Protein AF-A0A7I4YNH8-F1 (afdb_monomer_lite)

Structure (mmCIF, N/CA/C/O backbone):
data_AF-A0A7I4YNH8-F1
#
_entry.id   AF-A0A7I4YNH8-F1
#
loop_
_atom_site.group_PDB
_atom_site.id
_atom_site.type_symbol
_atom_site.label_atom_id
_atom_site.label_alt_id
_atom_site.label_comp_id
_atom_site.label_asym_id
_atom_site.label_entity_id
_atom_site.label_seq_id
_atom_site.pdbx_PDB_ins_code
_atom_site.Cartn_x
_atom_site.Cartn_y
_atom_site.Cartn_z
_atom_site.occupancy
_atom_site.B_iso_or_equiv
_atom_site.auth_seq_id
_atom_site.auth_comp_id
_atom_site.auth_asym_id
_atom_site.auth_atom_id
_atom_site.pdbx_PDB_model_num
ATOM 1 N N . MET A 1 1 ? 9.041 29.128 -36.194 1.00 39.56 1 MET A N 1
ATOM 2 C CA . MET A 1 1 ? 7.985 28.512 -35.377 1.00 39.56 1 MET A CA 1
ATOM 3 C C . MET A 1 1 ? 8.144 26.998 -35.421 1.00 39.56 1 MET A C 1
ATOM 5 O O . MET A 1 1 ? 7.653 26.396 -36.361 1.00 39.56 1 MET A O 1
ATOM 9 N N . ASP A 1 2 ? 8.835 26.280 -34.539 1.00 39.19 2 ASP A N 1
ATOM 10 C CA . ASP A 1 2 ? 9.779 26.551 -33.436 1.00 39.19 2 ASP A CA 1
ATOM 11 C C . ASP A 1 2 ? 10.334 25.155 -33.065 1.00 39.19 2 ASP A C 1
ATOM 13 O O . ASP A 1 2 ? 9.579 24.272 -32.682 1.00 39.19 2 ASP A O 1
ATOM 17 N N . ALA A 1 3 ? 11.580 24.769 -33.341 1.00 44.34 3 ALA A N 1
ATOM 18 C CA . ALA A 1 3 ? 12.835 25.220 -32.730 1.00 44.34 3 ALA A CA 1
ATOM 19 C C . ALA A 1 3 ? 12.902 25.174 -31.181 1.00 44.34 3 ALA A C 1
ATOM 21 O O . ALA A 1 3 ? 13.807 25.777 -30.618 1.00 44.34 3 ALA A O 1
ATOM 22 N N . VAL A 1 4 ? 11.997 24.462 -30.480 1.00 51.38 4 VAL A N 1
ATOM 23 C CA . VAL A 1 4 ? 11.950 24.458 -28.989 1.00 51.38 4 VAL A CA 1
ATOM 24 C C . VAL A 1 4 ? 12.105 23.070 -28.324 1.00 51.38 4 VAL A C 1
ATOM 26 O O . VAL A 1 4 ? 12.157 22.984 -27.103 1.00 51.38 4 VAL A O 1
ATOM 29 N N . TYR A 1 5 ? 12.298 21.972 -29.070 1.00 52.56 5 TYR A N 1
ATOM 30 C CA . TYR A 1 5 ? 12.474 20.630 -28.460 1.00 52.56 5 TYR A CA 1
ATOM 31 C C . TYR A 1 5 ? 13.800 19.909 -28.731 1.00 52.56 5 TYR A C 1
ATOM 33 O O . TYR A 1 5 ? 14.016 18.818 -28.208 1.00 52.56 5 TYR A O 1
ATOM 41 N N . ALA A 1 6 ? 14.732 20.502 -29.475 1.00 48.25 6 ALA A N 1
ATOM 42 C CA . ALA A 1 6 ? 16.043 19.888 -29.673 1.00 48.25 6 ALA A CA 1
ATOM 43 C C . ALA A 1 6 ? 17.012 20.326 -28.565 1.00 48.25 6 ALA A C 1
ATOM 45 O O . ALA A 1 6 ? 17.862 21.188 -28.768 1.00 48.25 6 ALA A O 1
ATOM 46 N N . SER A 1 7 ? 16.892 19.727 -27.379 1.00 55.09 7 SER A N 1
ATOM 47 C CA . SER A 1 7 ? 18.061 19.660 -26.496 1.00 55.09 7 SER A CA 1
ATOM 48 C C . SER A 1 7 ? 19.068 18.692 -27.128 1.00 55.09 7 SER A C 1
ATOM 50 O O . SER A 1 7 ? 18.662 17.591 -27.510 1.00 55.09 7 SER A O 1
ATOM 52 N N . PRO A 1 8 ? 20.358 19.051 -27.269 1.00 53.62 8 PRO A N 1
ATOM 53 C CA . PRO A 1 8 ? 21.356 18.086 -27.708 1.00 53.62 8 PRO A CA 1
ATOM 54 C C . PRO A 1 8 ? 21.407 16.922 -26.704 1.00 53.62 8 PRO A C 1
ATOM 56 O O . PRO A 1 8 ? 21.208 17.149 -25.502 1.00 53.62 8 PRO A O 1
ATOM 59 N N . PRO A 1 9 ? 21.652 15.677 -27.154 1.00 52.19 9 PRO A N 1
ATOM 60 C CA . PRO A 1 9 ? 21.846 14.566 -26.235 1.00 52.19 9 PRO A CA 1
ATOM 61 C C . PRO A 1 9 ? 22.991 14.935 -25.293 1.00 52.19 9 PRO A C 1
ATOM 63 O O . PRO A 1 9 ? 24.092 15.261 -25.741 1.00 52.19 9 PRO A O 1
ATOM 66 N N . ARG A 1 10 ? 22.718 14.936 -23.981 1.00 49.84 10 ARG A N 1
ATOM 67 C CA . ARG A 1 10 ? 23.785 15.089 -22.990 1.00 49.84 10 ARG A CA 1
ATOM 68 C C . ARG A 1 10 ? 24.813 13.992 -23.272 1.00 49.84 10 ARG A C 1
ATOM 70 O O . ARG A 1 10 ? 24.400 12.846 -23.476 1.00 49.84 10 ARG A O 1
ATOM 77 N N . PRO A 1 11 ? 26.118 14.310 -23.307 1.00 39.28 11 PRO A N 1
ATOM 78 C CA . PRO A 1 11 ? 27.127 13.270 -23.391 1.00 39.28 11 PRO A CA 1
ATOM 79 C C . PRO A 1 11 ? 26.871 12.307 -22.236 1.00 39.28 11 PRO A C 1
ATOM 81 O O . PRO A 1 11 ? 26.608 12.750 -21.116 1.00 39.28 11 PRO A O 1
ATOM 84 N N . ALA A 1 12 ? 26.873 11.008 -22.534 1.00 48.47 12 ALA A N 1
ATOM 85 C CA . ALA A 1 12 ? 26.783 9.976 -21.521 1.00 48.47 12 ALA A CA 1
ATOM 86 C C . ALA A 1 12 ? 27.954 10.187 -20.557 1.00 48.47 12 ALA A C 1
ATOM 88 O O . ALA A 1 12 ? 29.085 9.797 -20.841 1.00 48.47 12 ALA A O 1
ATOM 89 N N . GLN A 1 13 ? 27.698 10.874 -19.444 1.00 46.47 13 GLN A N 1
ATOM 90 C CA . GLN A 1 13 ? 28.547 10.742 -18.283 1.00 46.47 13 GLN A CA 1
ATOM 91 C C . GLN A 1 13 ? 28.403 9.280 -17.895 1.00 46.47 13 GLN A C 1
ATOM 93 O O . GLN A 1 13 ? 27.338 8.831 -17.472 1.00 46.47 13 GLN A O 1
ATOM 98 N N . ASP A 1 14 ? 29.466 8.531 -18.167 1.00 46.59 14 ASP A N 1
ATOM 99 C CA . ASP A 1 14 ? 29.708 7.186 -17.674 1.00 46.59 14 ASP A CA 1
ATOM 100 C C . ASP A 1 14 ? 29.848 7.295 -16.148 1.00 46.59 14 ASP A C 1
ATOM 102 O O . ASP A 1 14 ? 30.929 7.164 -15.580 1.00 46.59 14 ASP A O 1
ATOM 106 N N . GLU A 1 15 ? 28.748 7.626 -15.467 1.00 47.62 15 GLU A N 1
ATOM 107 C CA . GLU A 1 15 ? 28.619 7.532 -14.025 1.00 47.62 15 GLU A CA 1
ATOM 108 C C . GLU A 1 15 ? 28.478 6.050 -13.693 1.00 47.62 15 GLU A C 1
ATOM 110 O O . GLU A 1 15 ? 27.432 5.564 -13.252 1.00 47.62 15 GLU A O 1
ATOM 115 N N . ARG A 1 16 ? 29.574 5.310 -13.890 1.00 46.81 16 ARG A N 1
ATOM 116 C CA . ARG A 1 16 ? 29.845 4.112 -13.107 1.00 46.81 16 ARG A CA 1
ATOM 117 C C . ARG A 1 16 ? 29.992 4.576 -11.668 1.00 46.81 16 ARG A C 1
ATOM 119 O O . ARG A 1 16 ? 31.098 4.740 -11.160 1.00 46.81 16 ARG A O 1
ATOM 126 N N . HIS A 1 17 ? 28.854 4.831 -11.031 1.00 51.38 17 HIS A N 1
ATOM 127 C CA . HIS A 1 17 ? 28.750 4.914 -9.593 1.00 51.38 17 HIS A CA 1
ATOM 128 C C . HIS A 1 17 ? 29.369 3.620 -9.076 1.00 51.38 17 HIS A C 1
ATOM 130 O O . HIS A 1 17 ? 28.820 2.532 -9.273 1.00 51.38 17 HIS A O 1
ATOM 136 N N . GLY A 1 18 ? 30.571 3.735 -8.507 1.00 46.94 18 GLY A N 1
ATOM 137 C CA . GLY A 1 18 ? 31.189 2.640 -7.782 1.00 46.94 18 GLY A CA 1
ATOM 138 C C . GLY A 1 18 ? 30.167 2.098 -6.792 1.00 46.94 18 GLY A C 1
ATOM 139 O O . GLY A 1 18 ? 29.393 2.872 -6.222 1.00 46.94 18 GLY A O 1
ATOM 140 N N . ALA A 1 19 ? 30.118 0.772 -6.651 1.00 51.84 19 ALA A N 1
ATOM 141 C CA . ALA A 1 19 ? 29.188 0.128 -5.736 1.00 51.84 19 ALA A CA 1
ATOM 142 C C . ALA A 1 19 ? 29.260 0.843 -4.373 1.00 51.84 19 ALA A C 1
ATOM 144 O O . ALA A 1 19 ? 30.364 0.979 -3.834 1.00 51.84 19 ALA A O 1
ATOM 145 N N . PRO A 1 20 ? 28.131 1.347 -3.839 1.00 53.75 20 PRO A N 1
ATOM 146 C CA . PRO A 1 20 ? 28.147 2.000 -2.546 1.00 53.75 20 PRO A CA 1
ATOM 147 C C . PRO A 1 20 ? 28.710 1.031 -1.493 1.00 53.75 20 PRO A C 1
ATOM 149 O O . PRO A 1 20 ? 28.533 -0.186 -1.627 1.00 53.75 20 PRO A O 1
ATOM 152 N N . PRO A 1 21 ? 29.413 1.538 -0.464 1.00 51.50 21 PRO A N 1
ATOM 153 C CA . PRO A 1 21 ? 29.920 0.699 0.615 1.00 51.50 21 PRO A CA 1
ATOM 154 C C . PRO A 1 21 ? 28.774 -0.123 1.211 1.00 51.50 21 PRO A C 1
ATOM 156 O O . PRO A 1 21 ? 27.661 0.382 1.348 1.00 51.50 21 PRO A O 1
ATOM 159 N N . ALA A 1 22 ? 29.040 -1.391 1.538 1.00 55.94 22 ALA A N 1
ATOM 160 C CA . ALA A 1 22 ? 28.029 -2.299 2.068 1.00 55.94 22 ALA A CA 1
ATOM 161 C C . ALA A 1 22 ? 27.466 -1.743 3.385 1.00 55.94 22 ALA A C 1
ATOM 163 O O . ALA A 1 22 ? 28.112 -1.823 4.432 1.00 55.94 22 ALA A O 1
ATOM 164 N N . GLY A 1 23 ? 26.272 -1.154 3.320 1.00 57.19 23 GLY A N 1
ATOM 165 C CA . GLY A 1 23 ? 25.536 -0.707 4.487 1.00 57.19 23 GLY A CA 1
ATOM 166 C C . GLY A 1 23 ? 25.009 -1.896 5.297 1.00 57.19 23 GLY A C 1
ATOM 167 O O . GLY A 1 23 ? 25.063 -3.048 4.847 1.00 57.19 23 GLY A O 1
ATOM 168 N N . PRO A 1 24 ? 24.481 -1.648 6.508 1.00 60.81 24 PRO A N 1
ATOM 169 C CA . PRO A 1 24 ? 23.795 -2.683 7.271 1.00 60.81 24 PRO A CA 1
ATOM 170 C C . PRO A 1 24 ? 22.678 -3.302 6.421 1.00 60.81 24 PRO A C 1
ATOM 172 O O . PRO A 1 24 ? 21.876 -2.597 5.807 1.00 60.81 24 PRO A O 1
ATOM 175 N N . SER A 1 25 ? 22.637 -4.635 6.367 1.00 66.75 25 SER A N 1
ATOM 176 C CA . SER A 1 25 ? 21.647 -5.360 5.572 1.00 66.75 25 SER A CA 1
ATOM 177 C C . SER A 1 25 ? 20.239 -5.075 6.081 1.00 66.75 25 SER A C 1
ATOM 179 O O . SER A 1 25 ? 19.931 -5.359 7.239 1.00 66.75 25 SER A O 1
ATOM 181 N N . PHE A 1 26 ? 19.377 -4.569 5.203 1.00 79.75 26 PHE A N 1
ATOM 182 C CA . PHE A 1 26 ? 17.967 -4.376 5.504 1.00 79.75 26 PHE A CA 1
ATOM 183 C C . PHE A 1 26 ? 17.166 -5.588 5.025 1.00 79.75 26 PHE A C 1
ATOM 185 O O . PHE A 1 26 ? 17.175 -5.905 3.835 1.00 79.75 26 PHE A O 1
ATOM 192 N N . ASN A 1 27 ? 16.474 -6.265 5.941 1.00 85.06 27 ASN A N 1
ATOM 193 C CA . ASN A 1 27 ? 15.653 -7.430 5.624 1.00 85.06 27 ASN A CA 1
ATOM 194 C C . ASN A 1 27 ? 14.174 -7.081 5.778 1.00 85.06 27 ASN A C 1
ATOM 196 O O . ASN A 1 27 ? 13.758 -6.567 6.814 1.00 85.06 27 ASN A O 1
ATOM 200 N N . VAL A 1 28 ? 13.381 -7.400 4.759 1.00 84.38 28 VAL A N 1
ATOM 201 C CA . VAL A 1 28 ? 11.918 -7.355 4.818 1.00 84.38 28 VAL A CA 1
ATOM 202 C C . VAL A 1 28 ? 11.417 -8.785 4.918 1.00 84.38 28 VAL A C 1
ATOM 204 O O . VAL A 1 28 ? 11.767 -9.621 4.086 1.00 84.38 28 VAL A O 1
ATOM 207 N N . GLN A 1 29 ? 10.604 -9.075 5.927 1.00 89.62 29 GLN A N 1
ATOM 208 C CA . GLN A 1 29 ? 9.946 -10.368 6.045 1.00 89.62 29 GLN A CA 1
ATOM 209 C C . GLN A 1 29 ? 8.621 -10.317 5.274 1.00 89.62 29 GLN A C 1
ATOM 211 O O . GLN A 1 29 ? 7.739 -9.526 5.597 1.00 89.62 29 GLN A O 1
ATOM 216 N N . LEU A 1 30 ? 8.526 -11.105 4.205 1.00 86.44 30 LEU A N 1
ATOM 217 C CA . LEU A 1 30 ? 7.387 -11.174 3.295 1.00 86.44 30 LEU A CA 1
ATOM 218 C C . LEU A 1 30 ? 6.879 -12.618 3.244 1.00 86.44 30 LEU A C 1
ATOM 220 O O . LEU A 1 30 ? 7.583 -13.490 2.730 1.00 86.44 30 LEU A O 1
ATOM 224 N N . ARG A 1 31 ? 5.664 -12.880 3.733 1.00 85.00 31 ARG A N 1
ATOM 225 C CA . ARG A 1 31 ? 5.052 -14.223 3.778 1.00 85.00 31 ARG A CA 1
ATOM 226 C C . ARG A 1 31 ? 5.992 -15.256 4.405 1.00 85.00 31 ARG A C 1
ATOM 228 O O . ARG A 1 31 ? 6.278 -16.287 3.789 1.00 85.00 31 ARG A O 1
ATOM 235 N N . ASN A 1 32 ? 6.537 -14.947 5.580 1.00 80.75 32 ASN A N 1
ATOM 236 C CA . ASN A 1 32 ? 7.516 -15.780 6.291 1.00 80.75 32 ASN A CA 1
ATOM 237 C C . ASN A 1 32 ? 8.837 -16.021 5.527 1.00 80.75 32 ASN A C 1
ATOM 239 O O . ASN A 1 32 ? 9.582 -16.949 5.847 1.00 80.75 32 ASN A O 1
ATOM 243 N N . ARG A 1 33 ? 9.158 -15.213 4.509 1.00 87.00 33 ARG A N 1
ATOM 244 C CA . ARG A 1 33 ? 10.456 -15.242 3.820 1.00 87.00 33 ARG A CA 1
ATOM 245 C C . ARG A 1 33 ? 11.200 -13.943 4.049 1.00 87.00 33 ARG A C 1
ATOM 247 O O . ARG A 1 33 ? 10.667 -12.867 3.805 1.00 87.00 33 ARG A O 1
ATOM 254 N N . PHE A 1 34 ? 12.461 -14.041 4.444 1.00 86.25 34 PHE A N 1
ATOM 255 C CA . PHE A 1 34 ? 13.330 -12.875 4.521 1.00 86.25 34 PHE A CA 1
ATOM 256 C C . PHE A 1 34 ? 13.851 -12.518 3.133 1.00 86.25 34 PHE A C 1
ATOM 258 O O . PHE A 1 34 ? 14.568 -13.293 2.500 1.00 86.25 34 PHE A O 1
ATOM 265 N N . ILE A 1 35 ? 13.494 -11.327 2.670 1.00 88.50 35 ILE A N 1
ATOM 266 C CA . ILE A 1 35 ? 14.039 -10.718 1.466 1.00 88.50 35 ILE A CA 1
ATOM 267 C C . ILE A 1 35 ? 15.076 -9.699 1.911 1.00 88.50 35 ILE A C 1
ATOM 269 O O . ILE A 1 35 ? 14.753 -8.704 2.562 1.00 88.50 35 ILE A O 1
ATOM 273 N N . ARG A 1 36 ? 16.330 -9.943 1.536 1.00 90.50 36 ARG A N 1
ATOM 274 C CA . ARG A 1 36 ? 17.400 -8.967 1.714 1.00 90.50 36 ARG A CA 1
ATOM 275 C C . ARG A 1 36 ? 17.259 -7.883 0.654 1.00 90.50 36 ARG A C 1
ATOM 277 O O . ARG A 1 36 ? 17.343 -8.177 -0.540 1.00 90.50 36 ARG A O 1
ATOM 284 N N . LEU A 1 37 ? 17.064 -6.642 1.088 1.00 90.31 37 LEU A N 1
ATOM 285 C CA . LEU A 1 37 ? 17.098 -5.498 0.190 1.00 90.31 37 LEU A CA 1
ATOM 286 C C . LEU A 1 37 ? 18.527 -5.266 -0.300 1.00 90.31 37 LEU A C 1
ATOM 288 O O . LEU A 1 37 ? 19.500 -5.395 0.450 1.00 90.31 37 LEU A O 1
ATOM 292 N N . ARG A 1 38 ? 18.640 -4.910 -1.576 1.00 90.81 38 ARG A N 1
ATOM 293 C CA . ARG A 1 38 ? 19.876 -4.383 -2.158 1.00 90.81 38 ARG A CA 1
ATOM 294 C C . ARG A 1 38 ? 20.179 -3.003 -1.577 1.00 90.81 38 ARG A C 1
ATOM 296 O O . ARG A 1 38 ? 19.301 -2.362 -1.006 1.00 90.81 38 ARG A O 1
ATOM 303 N N . GLU A 1 39 ? 21.410 -2.535 -1.744 1.00 88.75 39 GLU A N 1
ATOM 304 C CA . GLU A 1 39 ? 21.847 -1.263 -1.156 1.00 88.75 39 GLU A CA 1
ATOM 305 C C . GLU A 1 39 ? 21.010 -0.070 -1.649 1.00 88.75 39 GLU A C 1
ATOM 307 O O . GLU A 1 39 ? 20.569 0.737 -0.836 1.00 88.75 39 GLU A O 1
ATOM 312 N N . ASP A 1 40 ? 20.691 -0.019 -2.949 1.00 89.44 40 ASP A N 1
ATOM 313 C CA . ASP A 1 40 ? 19.824 1.002 -3.561 1.00 89.44 40 ASP A CA 1
ATOM 314 C C . ASP A 1 40 ? 18.419 1.026 -2.931 1.00 89.44 40 ASP A C 1
ATOM 316 O O . ASP A 1 40 ? 17.885 2.076 -2.573 1.00 89.44 40 ASP A O 1
ATOM 320 N N . GLN A 1 41 ? 17.832 -0.153 -2.729 1.00 92.12 41 GLN A N 1
ATOM 321 C CA . GLN A 1 41 ? 16.531 -0.325 -2.083 1.00 92.12 41 GLN A CA 1
ATOM 322 C C . GLN A 1 41 ? 16.578 0.046 -0.594 1.00 92.12 41 GLN A C 1
ATOM 324 O O . GLN A 1 41 ? 15.697 0.746 -0.098 1.00 92.12 41 GLN A O 1
ATOM 329 N N . ALA A 1 42 ? 17.605 -0.409 0.126 1.00 91.19 42 ALA A N 1
ATOM 330 C CA . ALA A 1 42 ? 17.795 -0.124 1.544 1.00 91.19 42 ALA A CA 1
ATOM 331 C C . ALA A 1 42 ? 18.053 1.366 1.792 1.00 91.19 42 ALA A C 1
ATOM 333 O O . ALA A 1 42 ? 17.648 1.904 2.820 1.00 91.19 42 ALA A O 1
ATOM 334 N N . GLN A 1 43 ? 18.738 2.044 0.871 1.00 88.81 43 GLN A N 1
ATOM 335 C CA . GLN A 1 43 ? 18.922 3.488 0.916 1.00 88.81 43 GLN A CA 1
ATOM 336 C C . GLN A 1 43 ? 17.584 4.212 0.741 1.00 88.81 43 GLN A C 1
ATOM 338 O O . GLN A 1 43 ? 17.278 5.090 1.541 1.00 88.81 43 GLN A O 1
ATOM 343 N N . ALA A 1 44 ? 16.757 3.798 -0.223 1.00 89.69 44 ALA A N 1
ATOM 344 C CA . ALA A 1 44 ? 15.425 4.370 -0.417 1.00 89.69 44 ALA A CA 1
ATOM 345 C C . ALA A 1 44 ? 14.527 4.208 0.824 1.00 89.69 44 ALA A C 1
ATOM 347 O O . ALA A 1 44 ? 13.845 5.149 1.210 1.00 89.69 44 ALA A O 1
ATOM 348 N N . VAL A 1 45 ? 14.575 3.051 1.497 1.00 89.94 45 VAL A N 1
ATOM 349 C CA . VAL A 1 45 ? 13.837 2.831 2.756 1.00 89.94 45 VAL A CA 1
ATOM 350 C C . VAL A 1 45 ? 14.384 3.683 3.906 1.00 89.94 45 VAL A C 1
ATOM 352 O O . VAL A 1 45 ? 13.616 4.152 4.736 1.00 89.94 45 VAL A O 1
ATOM 355 N N . ARG A 1 46 ? 15.700 3.914 3.972 1.00 87.44 46 ARG A N 1
ATOM 356 C CA . ARG A 1 46 ? 16.322 4.757 5.011 1.00 87.44 46 ARG A CA 1
ATOM 357 C C . ARG A 1 46 ? 16.025 6.247 4.859 1.00 87.44 46 ARG A C 1
ATOM 359 O O . ARG A 1 46 ? 16.221 6.989 5.814 1.00 87.44 46 ARG A O 1
ATOM 366 N N . MET A 1 47 ? 15.568 6.688 3.688 1.00 83.06 47 MET A N 1
ATOM 367 C CA . MET A 1 47 ? 15.092 8.061 3.500 1.00 83.06 47 MET A CA 1
ATOM 368 C C . MET A 1 47 ? 13.759 8.324 4.224 1.00 83.06 47 MET A C 1
ATOM 370 O O . MET A 1 47 ? 13.326 9.469 4.281 1.00 83.06 47 MET A O 1
ATOM 374 N N . ASP A 1 48 ? 13.127 7.305 4.806 1.00 68.31 48 ASP A N 1
ATOM 375 C CA . ASP A 1 48 ? 11.940 7.402 5.658 1.00 68.31 48 ASP A CA 1
ATOM 376 C C . ASP A 1 48 ? 12.319 7.176 7.147 1.00 68.31 48 ASP A C 1
ATOM 378 O O . ASP A 1 48 ? 12.967 6.161 7.441 1.00 68.31 48 ASP A O 1
ATOM 382 N N . PRO A 1 49 ? 11.973 8.066 8.109 1.00 63.00 49 PRO A N 1
ATOM 383 C CA . PRO A 1 49 ? 11.194 9.300 7.998 1.00 63.00 49 PRO A CA 1
ATOM 384 C C . PRO A 1 49 ? 12.124 10.521 7.972 1.00 63.00 49 PRO A C 1
ATOM 386 O O . PRO A 1 49 ? 12.341 11.196 8.980 1.00 63.00 49 PRO A O 1
ATOM 389 N N . SER A 1 50 ? 12.729 10.806 6.819 1.00 67.31 50 SER A N 1
ATOM 390 C CA . SER A 1 50 ? 13.392 12.096 6.623 1.00 67.31 50 SER A CA 1
ATOM 391 C C . SER A 1 50 ? 12.340 13.213 6.715 1.00 67.31 50 SER A C 1
ATOM 393 O O . SER A 1 50 ? 11.222 13.014 6.241 1.00 67.31 50 SER A O 1
ATOM 395 N N . PRO A 1 51 ? 12.656 14.410 7.244 1.00 71.88 51 PRO A N 1
ATOM 396 C CA . PRO A 1 51 ? 11.737 15.560 7.277 1.00 71.88 51 PRO A CA 1
ATOM 397 C C . PRO A 1 51 ? 11.368 16.110 5.882 1.00 71.88 51 PRO A C 1
ATOM 399 O O . PRO A 1 51 ? 10.826 17.208 5.762 1.00 71.88 51 PRO A O 1
ATOM 402 N N . LEU A 1 52 ? 11.688 15.378 4.814 1.00 75.62 52 LEU A N 1
ATOM 403 C CA . LEU A 1 52 ? 11.349 15.724 3.446 1.00 75.62 52 LEU A CA 1
ATOM 404 C C . LEU A 1 52 ? 9.848 15.488 3.222 1.00 75.62 52 LEU A C 1
ATOM 406 O O . LEU A 1 52 ? 9.385 14.357 3.354 1.00 75.62 52 LEU A O 1
ATOM 410 N N . PRO A 1 53 ? 9.082 16.511 2.810 1.00 79.12 53 PRO A N 1
ATOM 411 C CA . PRO A 1 53 ? 7.646 16.365 2.565 1.00 79.12 53 PRO A CA 1
ATOM 412 C C . PRO A 1 53 ? 7.327 15.543 1.303 1.00 79.12 53 PRO A C 1
ATOM 414 O O . PRO A 1 53 ? 6.171 15.198 1.073 1.00 79.12 53 PRO A O 1
ATOM 417 N N . LEU A 1 54 ? 8.330 15.255 0.463 1.00 84.81 54 LEU A N 1
ATOM 418 C CA . LEU A 1 54 ? 8.187 14.524 -0.792 1.00 84.81 54 LEU A CA 1
ATOM 419 C C . LEU A 1 54 ? 9.427 13.660 -1.049 1.00 84.81 54 LEU A C 1
ATOM 421 O O . LEU A 1 54 ? 10.549 14.166 -1.066 1.00 84.81 54 LEU A O 1
ATOM 425 N N . LEU A 1 55 ? 9.207 12.377 -1.332 1.00 87.25 55 LEU A N 1
ATOM 426 C CA . LEU A 1 55 ? 10.239 11.439 -1.762 1.00 87.25 55 LEU A CA 1
ATOM 427 C C . LEU A 1 55 ? 9.846 10.825 -3.110 1.00 87.25 55 LEU A C 1
ATOM 429 O O . LEU A 1 55 ? 8.811 10.172 -3.227 1.00 87.25 55 LEU A O 1
ATOM 433 N N . ALA A 1 56 ? 10.691 11.010 -4.123 1.00 90.62 56 ALA A N 1
ATOM 434 C CA . ALA A 1 56 ? 10.545 10.368 -5.425 1.00 90.62 56 ALA A CA 1
ATOM 435 C C . ALA A 1 56 ? 11.578 9.244 -5.566 1.00 90.62 56 ALA A C 1
ATOM 437 O O . ALA A 1 56 ? 12.779 9.484 -5.463 1.00 90.62 56 ALA A O 1
ATOM 438 N N . ILE A 1 57 ? 11.116 8.017 -5.819 1.00 90.38 57 ILE A N 1
ATOM 439 C CA . ILE A 1 57 ? 11.982 6.843 -5.991 1.00 90.38 57 ILE A CA 1
ATOM 440 C C . ILE A 1 57 ? 11.877 6.364 -7.435 1.00 90.38 57 ILE A C 1
ATOM 442 O O . ILE A 1 57 ? 10.834 5.874 -7.870 1.00 90.38 57 ILE A O 1
ATOM 446 N N . GLN A 1 58 ? 12.987 6.450 -8.164 1.00 91.88 58 GLN A N 1
ATO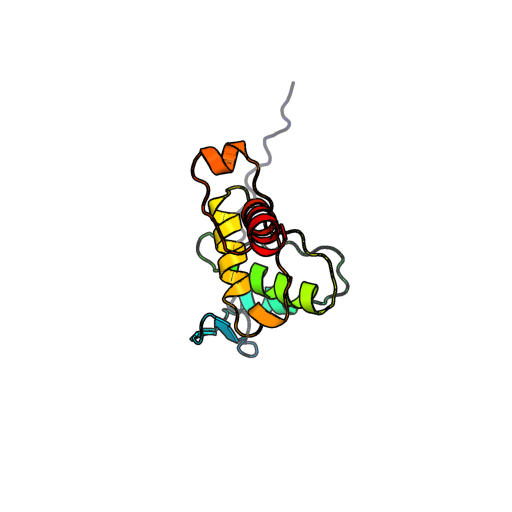M 447 C CA . GLN A 1 58 ? 13.108 5.911 -9.511 1.00 91.88 58 GLN A CA 1
ATOM 448 C C . GLN A 1 58 ? 14.030 4.696 -9.504 1.00 91.88 58 GLN A C 1
ATOM 450 O O . GLN A 1 58 ? 15.136 4.734 -8.978 1.00 91.88 58 GLN A O 1
ATOM 455 N N . ALA A 1 59 ? 13.578 3.608 -10.123 1.00 89.19 59 ALA A N 1
ATOM 456 C CA . ALA A 1 59 ? 14.400 2.425 -10.334 1.00 89.19 59 ALA A CA 1
ATOM 457 C C . ALA A 1 59 ? 13.945 1.677 -11.594 1.00 89.19 59 ALA A C 1
ATOM 459 O O . ALA A 1 59 ? 12.791 1.811 -12.022 1.00 89.19 59 ALA A O 1
ATOM 460 N N . ALA A 1 60 ? 14.832 0.871 -12.179 1.00 88.31 60 ALA A N 1
ATOM 461 C CA . ALA A 1 60 ? 14.551 0.112 -13.398 1.00 88.31 60 ALA A CA 1
ATOM 462 C C . ALA A 1 60 ? 13.398 -0.904 -13.228 1.00 88.31 60 ALA A C 1
ATOM 464 O O . ALA A 1 60 ? 12.921 -1.184 -12.125 1.00 88.31 60 ALA A O 1
ATOM 465 N N . TYR A 1 61 ? 12.877 -1.444 -14.330 1.00 86.19 61 TYR A N 1
ATOM 466 C CA . TYR A 1 61 ? 11.887 -2.523 -14.260 1.00 86.19 61 TYR A CA 1
ATOM 467 C C . TYR A 1 61 ? 12.464 -3.748 -13.521 1.00 86.19 61 TYR A C 1
ATOM 469 O O . TYR A 1 61 ? 13.657 -4.022 -13.606 1.00 86.19 61 TYR A O 1
ATOM 477 N N . GLY A 1 62 ? 11.635 -4.454 -12.745 1.00 87.00 62 GLY A N 1
ATOM 478 C CA . GLY A 1 62 ? 12.060 -5.646 -11.996 1.00 87.00 62 GLY A CA 1
ATOM 479 C C . GLY A 1 62 ? 12.921 -5.394 -10.748 1.00 87.00 62 GLY A C 1
ATOM 480 O O . GLY A 1 62 ? 13.281 -6.342 -10.061 1.00 87.00 62 GLY A O 1
ATOM 481 N N . THR A 1 63 ? 13.218 -4.144 -10.380 1.00 86.38 63 THR A N 1
ATOM 482 C CA . THR A 1 63 ? 14.079 -3.819 -9.223 1.00 86.38 63 THR A CA 1
ATOM 483 C C . THR A 1 63 ? 13.352 -3.772 -7.876 1.00 86.38 63 THR A C 1
ATOM 485 O O . THR A 1 63 ? 13.830 -3.139 -6.940 1.00 86.38 63 THR A O 1
ATOM 488 N N . GLY A 1 64 ? 12.178 -4.392 -7.745 1.00 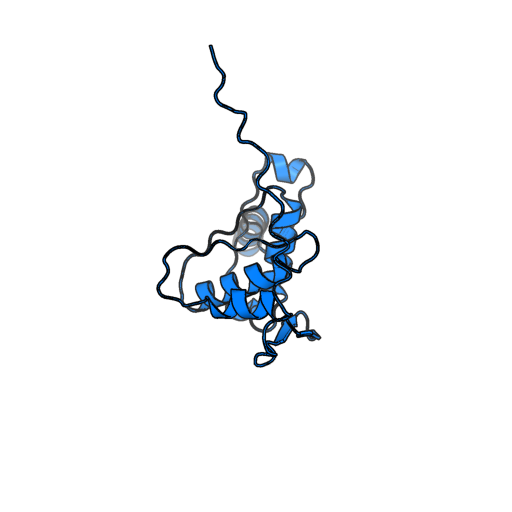89.69 64 GLY A N 1
ATOM 489 C CA . GLY A 1 64 ? 11.477 -4.476 -6.457 1.00 89.69 64 GLY A CA 1
ATOM 490 C C . GLY A 1 64 ? 10.857 -3.169 -5.945 1.00 89.69 64 GLY A C 1
ATOM 491 O O . GLY A 1 64 ? 10.582 -3.069 -4.752 1.00 89.69 64 GLY A O 1
ATOM 492 N N . LYS A 1 65 ? 10.584 -2.186 -6.820 1.00 92.81 65 LYS A N 1
ATOM 493 C CA . LYS A 1 65 ? 9.890 -0.930 -6.452 1.00 92.81 65 LYS A CA 1
ATOM 494 C C . LYS A 1 65 ? 8.608 -1.162 -5.647 1.00 92.81 65 LYS A C 1
ATOM 496 O O . LYS A 1 65 ? 8.356 -0.437 -4.696 1.00 92.81 65 LYS A O 1
ATOM 501 N N . THR A 1 66 ? 7.834 -2.189 -5.998 1.00 94.06 66 THR A N 1
ATOM 502 C CA . THR A 1 66 ? 6.605 -2.559 -5.283 1.00 94.06 66 THR A CA 1
ATOM 503 C C . THR A 1 66 ? 6.877 -2.935 -3.828 1.00 94.06 66 THR A C 1
ATOM 505 O O . THR A 1 66 ? 6.172 -2.463 -2.949 1.00 94.06 66 THR A O 1
ATOM 508 N N . VAL A 1 67 ? 7.923 -3.725 -3.558 1.00 93.25 67 VAL A N 1
ATOM 509 C CA . VAL A 1 67 ? 8.293 -4.132 -2.190 1.00 93.25 67 VAL A CA 1
ATOM 510 C C . VAL A 1 67 ? 8.784 -2.932 -1.386 1.00 93.25 67 VAL A C 1
ATOM 512 O O . VAL A 1 67 ? 8.342 -2.732 -0.260 1.00 93.25 67 VAL A O 1
ATOM 515 N N . VAL A 1 68 ? 9.653 -2.105 -1.976 1.00 93.50 68 VAL A N 1
ATOM 516 C CA . VAL A 1 68 ? 10.172 -0.889 -1.330 1.00 93.50 68 VAL A CA 1
ATOM 517 C C . VAL A 1 68 ? 9.036 0.082 -1.002 1.00 93.50 68 VAL A C 1
ATOM 519 O O . VAL A 1 68 ? 8.902 0.502 0.144 1.00 93.50 68 VAL A O 1
ATOM 522 N N . GLY A 1 69 ? 8.184 0.392 -1.981 1.00 94.12 69 GLY A N 1
ATOM 523 C CA . GLY A 1 69 ? 7.053 1.299 -1.799 1.00 94.12 69 GLY A CA 1
ATOM 524 C C . GLY A 1 69 ? 6.031 0.772 -0.792 1.00 94.12 69 GLY A C 1
ATOM 525 O O . GLY A 1 69 ? 5.558 1.537 0.039 1.00 94.12 69 GLY A O 1
ATOM 526 N N . ALA A 1 70 ? 5.732 -0.529 -0.814 1.00 94.62 70 ALA A N 1
ATOM 527 C CA . ALA A 1 70 ? 4.837 -1.155 0.157 1.00 94.62 70 ALA A CA 1
ATOM 528 C C . ALA A 1 70 ? 5.402 -1.095 1.583 1.00 94.62 70 ALA A C 1
ATOM 530 O O . ALA A 1 70 ? 4.658 -0.850 2.529 1.00 94.62 70 ALA A O 1
ATOM 531 N N . HIS A 1 71 ? 6.715 -1.281 1.741 1.00 93.19 71 HIS A N 1
ATOM 532 C CA . HIS A 1 71 ? 7.371 -1.195 3.041 1.00 93.19 71 HIS A CA 1
ATOM 533 C C . HIS A 1 71 ? 7.360 0.232 3.606 1.00 93.19 71 HIS A C 1
ATOM 535 O O . HIS A 1 71 ? 7.018 0.418 4.771 1.00 93.19 71 HIS A O 1
ATOM 541 N N . ILE A 1 72 ? 7.677 1.235 2.781 1.00 92.50 72 ILE A N 1
ATOM 542 C CA . ILE A 1 72 ? 7.601 2.653 3.174 1.00 92.50 72 ILE A CA 1
ATOM 543 C C . ILE A 1 72 ? 6.153 3.027 3.513 1.00 92.50 72 ILE A C 1
ATOM 545 O O . ILE A 1 72 ? 5.886 3.563 4.582 1.00 92.50 72 ILE A O 1
ATOM 549 N N . ALA A 1 73 ? 5.193 2.671 2.654 1.00 93.56 73 ALA A N 1
ATOM 550 C CA . ALA A 1 73 ? 3.777 2.935 2.901 1.00 93.56 73 ALA A CA 1
ATOM 551 C C . ALA A 1 73 ? 3.295 2.331 4.227 1.00 93.56 73 ALA A C 1
ATOM 553 O O . ALA A 1 73 ? 2.570 2.985 4.971 1.00 93.56 73 ALA A O 1
ATOM 554 N N . ALA A 1 74 ? 3.721 1.108 4.546 1.00 93.19 74 ALA A N 1
ATOM 555 C CA . ALA A 1 74 ? 3.388 0.468 5.810 1.00 93.19 74 ALA A CA 1
ATOM 556 C C . ALA A 1 74 ? 3.968 1.206 7.020 1.00 93.19 74 ALA A C 1
ATOM 558 O O . ALA A 1 74 ? 3.252 1.400 7.998 1.00 93.19 74 ALA A O 1
ATOM 559 N N . ARG A 1 75 ? 5.229 1.649 6.952 1.00 90.38 75 ARG A N 1
ATOM 560 C CA . ARG A 1 75 ? 5.860 2.439 8.020 1.00 90.38 75 ARG A CA 1
ATOM 561 C C . ARG A 1 75 ? 5.125 3.754 8.259 1.00 90.38 75 ARG A C 1
ATOM 563 O O . ARG A 1 75 ? 4.755 4.040 9.392 1.00 90.38 75 ARG A O 1
ATOM 570 N N . LEU A 1 76 ? 4.849 4.510 7.199 1.00 90.44 76 LEU A N 1
ATOM 571 C CA . LEU A 1 76 ? 4.117 5.777 7.289 1.00 90.44 76 LEU A CA 1
ATOM 572 C C . LEU A 1 76 ? 2.699 5.568 7.847 1.00 90.44 76 LEU A C 1
ATOM 574 O O . LEU A 1 76 ? 2.268 6.305 8.734 1.00 90.44 76 LEU A O 1
ATOM 578 N N . ALA A 1 77 ? 1.997 4.522 7.400 1.00 91.25 77 ALA A N 1
ATOM 579 C CA . ALA A 1 77 ? 0.678 4.171 7.922 1.00 91.25 77 ALA A CA 1
ATOM 580 C C . ALA A 1 77 ? 0.717 3.786 9.413 1.00 91.25 77 ALA A C 1
ATOM 582 O O . ALA A 1 77 ? -0.151 4.204 10.174 1.00 91.25 77 ALA A O 1
ATOM 583 N N . GLN A 1 78 ? 1.742 3.048 9.854 1.00 90.00 78 GLN A N 1
ATOM 584 C CA . GLN A 1 78 ? 1.957 2.708 11.270 1.00 90.00 78 GLN A CA 1
ATOM 585 C C . GLN A 1 78 ? 2.275 3.938 12.132 1.00 90.00 78 GLN A C 1
ATOM 587 O O . GLN A 1 78 ? 1.956 3.951 13.318 1.00 90.00 78 GLN A O 1
ATOM 592 N N . LEU A 1 79 ? 2.848 4.988 11.539 1.00 89.31 79 LEU A N 1
ATOM 593 C CA . LEU A 1 79 ? 3.021 6.302 12.168 1.00 89.31 79 LEU A CA 1
ATOM 594 C C . LEU A 1 79 ? 1.733 7.150 12.156 1.00 89.31 79 LEU A C 1
ATOM 596 O O . LEU A 1 79 ? 1.757 8.309 12.565 1.00 89.31 79 LEU A O 1
ATOM 600 N N . GLY A 1 80 ? 0.609 6.596 11.689 1.00 88.81 80 GLY A N 1
ATOM 601 C CA . GLY A 1 80 ? -0.691 7.264 11.640 1.00 88.81 80 GLY A CA 1
ATOM 602 C C . GLY A 1 80 ? -0.878 8.197 10.442 1.00 88.81 80 GLY A C 1
ATOM 603 O O . GLY A 1 80 ? -1.827 8.980 10.425 1.00 88.81 80 GLY A O 1
ATOM 604 N N . GLN A 1 81 ? 0.004 8.145 9.441 1.00 89.88 81 GLN A N 1
ATOM 605 C CA . GLN A 1 81 ? -0.117 8.978 8.248 1.00 89.88 81 GLN A CA 1
ATOM 606 C C . GLN A 1 81 ? -1.025 8.338 7.196 1.00 89.88 81 GLN A C 1
ATOM 608 O O . GLN A 1 81 ? -0.993 7.129 6.960 1.00 89.88 81 GLN A O 1
ATOM 613 N N . LEU A 1 82 ? -1.805 9.171 6.502 1.00 90.88 82 LEU A N 1
ATOM 614 C CA . LEU A 1 82 ? -2.550 8.736 5.326 1.00 90.88 82 LEU A CA 1
ATOM 615 C C . LEU A 1 82 ? -1.594 8.569 4.141 1.00 90.88 82 LEU A C 1
ATOM 617 O O . LEU A 1 82 ? -0.980 9.535 3.692 1.00 90.88 82 LEU A O 1
ATOM 621 N N . VAL A 1 83 ? -1.530 7.357 3.591 1.00 93.00 83 VAL A N 1
ATOM 622 C CA . VAL A 1 83 ? -0.749 7.055 2.388 1.00 93.00 83 VAL A CA 1
ATOM 623 C C . VAL A 1 83 ? -1.684 6.772 1.222 1.00 93.00 83 VAL A C 1
ATOM 625 O O . VAL A 1 83 ? -2.486 5.840 1.264 1.00 93.00 83 VAL A O 1
ATOM 628 N N . VAL A 1 84 ? -1.545 7.548 0.147 1.00 94.75 84 VAL A N 1
ATOM 629 C CA . VAL A 1 84 ? -2.248 7.306 -1.116 1.00 94.75 84 VAL A CA 1
ATOM 630 C C . VAL A 1 84 ? -1.277 6.673 -2.105 1.00 94.75 84 VAL A C 1
ATOM 632 O O . VAL A 1 84 ? -0.371 7.329 -2.614 1.00 94.75 84 VAL A O 1
ATOM 635 N N . ALA A 1 85 ? -1.471 5.386 -2.388 1.00 94.81 85 ALA A N 1
ATOM 636 C CA . ALA A 1 85 ? -0.708 4.668 -3.401 1.00 94.81 85 ALA A CA 1
ATOM 637 C C . ALA A 1 85 ? -1.488 4.626 -4.720 1.00 94.81 85 ALA A C 1
ATOM 639 O O . ALA A 1 85 ? -2.616 4.135 -4.772 1.00 94.81 85 ALA A O 1
ATOM 640 N N . THR A 1 86 ? -0.875 5.116 -5.796 1.00 94.94 86 THR A N 1
ATOM 641 C CA . THR A 1 86 ? -1.445 5.083 -7.148 1.00 94.94 86 THR A CA 1
ATOM 642 C C . THR A 1 86 ? -0.516 4.335 -8.096 1.00 94.94 86 THR A C 1
ATOM 644 O O . THR A 1 86 ? 0.699 4.286 -7.902 1.00 94.94 86 THR A O 1
ATOM 647 N N . ALA A 1 87 ? -1.091 3.718 -9.124 1.00 94.12 87 ALA A N 1
ATOM 648 C CA . ALA A 1 87 ? -0.342 3.100 -10.207 1.00 94.12 87 ALA A CA 1
ATOM 649 C C . ALA A 1 87 ? -1.129 3.232 -11.513 1.00 94.12 87 ALA A C 1
ATOM 651 O O . ALA A 1 87 ? -2.344 3.415 -11.501 1.00 94.12 87 ALA A O 1
ATOM 652 N N . THR A 1 88 ? -0.438 3.110 -12.644 1.00 90.75 88 THR A N 1
ATOM 653 C CA . THR A 1 88 ? -1.039 3.271 -13.977 1.00 90.75 88 THR A CA 1
ATOM 654 C C . THR A 1 88 ? -1.952 2.115 -14.387 1.00 90.75 88 THR A C 1
ATOM 656 O O . THR A 1 88 ? -2.703 2.252 -15.346 1.00 90.75 88 THR A O 1
ATOM 659 N N . THR A 1 89 ? -1.906 0.973 -13.689 1.00 91.25 89 THR A N 1
ATOM 660 C CA . THR A 1 89 ? -2.749 -0.192 -13.989 1.00 91.25 89 THR A CA 1
ATOM 661 C C . THR A 1 89 ? -3.401 -0.756 -12.733 1.00 91.25 89 THR A C 1
ATOM 663 O O . THR A 1 89 ? -2.804 -0.789 -11.654 1.00 91.25 89 THR A O 1
ATOM 666 N N . ASN A 1 90 ? -4.613 -1.291 -12.887 1.00 91.19 90 ASN A N 1
ATOM 667 C CA . ASN A 1 90 ? -5.341 -1.948 -11.798 1.00 91.19 90 ASN A CA 1
ATOM 668 C C . ASN A 1 90 ? -4.586 -3.153 -11.231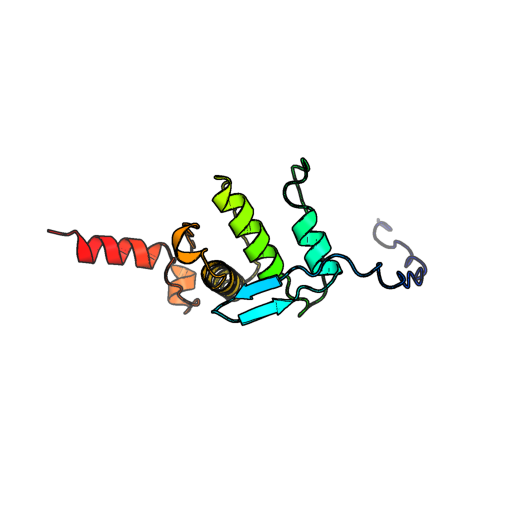 1.00 91.19 90 ASN A C 1
ATOM 670 O O . ASN A 1 90 ? -4.636 -3.401 -10.027 1.00 91.19 90 ASN A O 1
ATOM 674 N N . VAL A 1 91 ? -3.860 -3.873 -12.091 1.00 91.56 91 VAL A N 1
ATOM 675 C CA . VAL A 1 91 ? -3.003 -4.997 -11.697 1.00 91.56 91 VAL A CA 1
ATOM 676 C C . VAL A 1 91 ? -1.867 -4.521 -10.798 1.00 91.56 91 VAL A C 1
ATOM 678 O O . VAL A 1 91 ? -1.619 -5.139 -9.767 1.00 91.56 91 VAL A O 1
ATOM 681 N N . ALA A 1 92 ? -1.213 -3.406 -11.129 1.00 93.06 92 ALA A N 1
ATOM 682 C CA . ALA A 1 92 ? -0.141 -2.863 -10.301 1.00 93.06 92 ALA A CA 1
ATOM 683 C C . ALA A 1 92 ? -0.652 -2.393 -8.930 1.00 93.06 92 ALA A C 1
ATOM 685 O O . ALA A 1 92 ? 0.003 -2.657 -7.924 1.00 93.06 92 ALA A O 1
ATOM 686 N N . VAL A 1 93 ? -1.838 -1.768 -8.862 1.00 94.31 93 VAL A N 1
ATOM 687 C CA . VAL A 1 93 ? -2.465 -1.413 -7.574 1.00 94.31 93 VAL A CA 1
ATOM 688 C C . VAL A 1 93 ? -2.784 -2.670 -6.760 1.00 94.31 93 VAL A C 1
ATOM 690 O O . VAL A 1 93 ? -2.481 -2.720 -5.571 1.00 94.31 93 VAL A O 1
ATOM 693 N N . ALA A 1 94 ? -3.348 -3.709 -7.386 1.00 92.81 94 ALA A N 1
ATOM 694 C CA . ALA A 1 94 ? -3.628 -4.978 -6.715 1.00 92.81 94 ALA A CA 1
ATOM 695 C C . ALA A 1 94 ? -2.352 -5.606 -6.133 1.00 92.81 94 ALA A C 1
ATOM 697 O O . ALA A 1 94 ? -2.291 -5.892 -4.941 1.00 92.81 94 ALA A O 1
ATOM 698 N N . GLN A 1 95 ? -1.307 -5.727 -6.957 1.00 94.19 95 GLN A N 1
ATOM 699 C CA . GLN A 1 95 ? -0.009 -6.269 -6.554 1.00 94.19 95 GLN A CA 1
ATOM 700 C C . GLN A 1 95 ? 0.641 -5.458 -5.434 1.00 94.19 95 GLN A C 1
ATOM 702 O O . GLN A 1 95 ? 1.262 -6.037 -4.543 1.00 94.19 95 GLN A O 1
ATOM 707 N N . PHE A 1 96 ? 0.514 -4.130 -5.469 1.00 95.44 96 PHE A N 1
ATOM 708 C CA . PHE A 1 96 ? 1.027 -3.263 -4.415 1.00 95.44 96 PHE A CA 1
ATOM 709 C C . PHE A 1 96 ? 0.372 -3.581 -3.074 1.00 95.44 96 PHE A C 1
ATOM 711 O O . PHE A 1 96 ? 1.072 -3.829 -2.094 1.00 95.44 96 PHE A O 1
ATOM 718 N N . VAL A 1 97 ? -0.959 -3.637 -3.043 1.00 94.44 97 VAL A N 1
ATOM 719 C CA . VAL A 1 97 ? -1.705 -3.933 -1.819 1.00 94.44 97 VAL A CA 1
ATOM 720 C C . VAL A 1 97 ? -1.422 -5.357 -1.333 1.00 94.44 97 VAL A C 1
ATOM 722 O O . VAL A 1 97 ? -1.152 -5.550 -0.150 1.00 94.44 97 VAL A O 1
ATOM 725 N N . ASP A 1 98 ? -1.399 -6.346 -2.227 1.00 93.12 98 ASP A N 1
ATOM 726 C CA . ASP A 1 98 ? -1.070 -7.726 -1.858 1.00 93.12 98 ASP A CA 1
ATOM 727 C C . ASP A 1 98 ? 0.343 -7.842 -1.283 1.00 93.12 98 ASP A C 1
ATOM 729 O O . ASP A 1 98 ? 0.568 -8.625 -0.363 1.00 93.12 98 ASP A O 1
ATOM 733 N N . THR A 1 99 ? 1.294 -7.060 -1.801 1.00 94.25 99 THR A N 1
ATOM 734 C CA . THR A 1 99 ? 2.658 -6.988 -1.263 1.00 94.25 99 THR A CA 1
ATOM 735 C C . THR A 1 99 ? 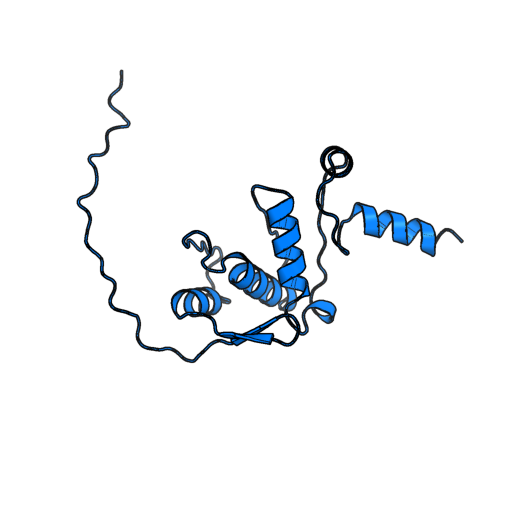2.668 -6.323 0.110 1.00 94.25 99 THR A C 1
ATOM 737 O O . THR A 1 99 ? 3.315 -6.829 1.020 1.00 94.25 99 THR A O 1
ATOM 740 N N . LEU A 1 100 ? 1.931 -5.224 0.283 1.00 95.00 100 LEU A N 1
ATOM 741 C CA . LEU A 1 100 ? 1.828 -4.496 1.547 1.00 95.00 100 LEU A CA 1
ATOM 742 C C . LEU A 1 100 ? 1.255 -5.367 2.666 1.00 95.00 100 LEU A C 1
ATOM 744 O O . LEU A 1 100 ? 1.826 -5.396 3.755 1.00 95.00 100 LEU A O 1
ATOM 748 N N . LEU A 1 101 ? 0.174 -6.099 2.394 1.00 92.69 101 LEU A N 1
ATOM 749 C CA . LEU A 1 101 ? -0.461 -6.996 3.367 1.00 92.69 101 LEU A CA 1
ATOM 750 C C . LEU A 1 101 ? 0.359 -8.266 3.620 1.00 92.69 101 LEU A C 1
ATOM 752 O O . LEU A 1 101 ? 0.234 -8.881 4.673 1.00 92.69 101 LEU A O 1
ATOM 756 N N . ALA A 1 102 ? 1.199 -8.655 2.662 1.00 92.81 102 ALA A N 1
ATOM 757 C CA . ALA A 1 102 ? 2.082 -9.808 2.768 1.00 92.81 102 ALA A CA 1
ATOM 758 C C . ALA A 1 102 ? 3.353 -9.553 3.591 1.00 92.81 102 ALA A C 1
ATOM 760 O O . ALA A 1 102 ? 4.072 -10.510 3.872 1.00 92.81 102 ALA A O 1
ATOM 761 N N . ILE A 1 103 ? 3.672 -8.299 3.927 1.00 92.19 103 ILE A N 1
ATOM 762 C CA . ILE A 1 103 ? 4.768 -7.983 4.848 1.00 92.19 103 ILE A CA 1
ATOM 763 C C . ILE A 1 103 ? 4.334 -8.407 6.252 1.00 92.19 103 ILE A C 1
ATOM 765 O O . ILE A 1 103 ? 3.272 -8.004 6.734 1.00 92.19 103 ILE A O 1
ATOM 769 N N . ASP A 1 104 ? 5.151 -9.225 6.906 1.00 87.88 104 ASP A N 1
ATOM 770 C CA . ASP A 1 104 ? 4.799 -9.820 8.190 1.00 87.88 104 ASP A CA 1
ATOM 771 C C . ASP A 1 104 ? 4.531 -8.723 9.238 1.00 87.88 104 ASP A C 1
ATOM 773 O O . ASP A 1 104 ? 5.267 -7.744 9.362 1.00 87.88 104 ASP A O 1
ATOM 777 N N . GLY A 1 105 ? 3.428 -8.875 9.975 1.00 83.12 105 GLY A N 1
ATOM 778 C CA . GLY A 1 105 ? 2.938 -7.890 10.946 1.00 83.12 105 GLY A CA 1
ATOM 779 C C . GLY A 1 105 ? 2.003 -6.820 10.368 1.00 83.12 105 GLY A C 1
ATOM 780 O O . GLY A 1 105 ? 1.166 -6.298 11.104 1.00 83.12 105 GLY A O 1
ATOM 781 N N . ASN A 1 106 ? 2.036 -6.536 9.061 1.00 86.06 106 ASN A N 1
ATOM 782 C CA . ASN A 1 106 ? 1.177 -5.491 8.483 1.00 86.06 106 ASN A CA 1
ATOM 783 C C . ASN A 1 106 ? -0.304 -5.854 8.469 1.00 86.06 106 ASN A C 1
ATOM 785 O O . ASN A 1 106 ? -1.140 -4.969 8.606 1.00 86.06 106 ASN A O 1
ATOM 789 N N . GLN A 1 107 ? -0.634 -7.139 8.363 1.00 76.88 107 GLN A N 1
ATOM 790 C CA . GLN A 1 107 ? -2.014 -7.631 8.404 1.00 76.88 107 GLN A CA 1
ATOM 791 C C . GLN A 1 107 ? -2.798 -7.217 9.666 1.00 76.88 107 GLN A C 1
ATOM 793 O O . GLN A 1 107 ? -4.023 -7.210 9.634 1.00 76.88 107 GLN A O 1
ATOM 798 N N . TYR A 1 108 ? -2.105 -6.861 10.755 1.00 77.38 108 TYR A N 1
ATOM 799 C CA . TYR A 1 108 ? -2.718 -6.390 12.002 1.00 77.38 108 TYR A CA 1
ATOM 800 C C . TYR A 1 108 ? -2.535 -4.887 12.237 1.00 77.38 108 TYR A C 1
ATOM 802 O O . TYR A 1 108 ? -3.331 -4.276 12.941 1.00 77.38 108 TYR A O 1
ATOM 810 N N . ASN A 1 109 ? -1.498 -4.293 11.643 1.00 83.06 109 ASN A N 1
ATOM 811 C CA . ASN A 1 109 ? -1.052 -2.937 11.968 1.00 83.06 109 ASN A CA 1
ATOM 812 C C . ASN A 1 109 ? -1.310 -1.921 10.850 1.00 83.06 109 ASN A C 1
ATOM 814 O O . ASN A 1 109 ? -1.056 -0.734 11.034 1.00 83.06 109 ASN A O 1
ATOM 818 N N . VAL A 1 110 ? -1.777 -2.367 9.681 1.00 88.88 110 VAL A N 1
ATOM 819 C CA . VAL A 1 110 ? -2.061 -1.498 8.539 1.00 88.88 110 VAL A CA 1
ATOM 820 C C . VAL A 1 110 ? -3.472 -1.762 8.034 1.00 88.88 110 VAL A C 1
ATOM 822 O O . VAL A 1 110 ? -3.765 -2.816 7.472 1.00 88.88 110 VAL A O 1
ATOM 825 N N . THR A 1 111 ? -4.346 -0.768 8.192 1.00 90.12 111 THR A N 1
ATOM 826 C CA . THR A 1 111 ? -5.676 -0.785 7.575 1.00 90.12 111 THR A CA 1
ATOM 827 C C . THR A 1 111 ? -5.557 -0.248 6.155 1.00 90.12 111 THR A C 1
ATOM 829 O O . THR A 1 111 ? -5.344 0.945 5.952 1.00 90.12 111 THR A O 1
ATOM 832 N N . ALA A 1 112 ? -5.668 -1.132 5.167 1.00 91.56 112 ALA A N 1
ATOM 833 C CA . ALA A 1 112 ? -5.630 -0.760 3.758 1.00 91.56 112 ALA A CA 1
ATOM 834 C C . ALA A 1 112 ? -7.040 -0.749 3.159 1.00 91.56 112 ALA A C 1
ATOM 836 O O . ALA A 1 112 ? -7.858 -1.618 3.453 1.00 91.56 112 ALA A O 1
ATOM 837 N N . LEU A 1 113 ? -7.289 0.206 2.264 1.00 93.31 113 LEU A N 1
ATOM 838 C CA . LEU A 1 113 ? -8.477 0.266 1.422 1.00 93.31 113 LEU A CA 1
ATOM 839 C C . LEU A 1 113 ? -8.037 0.413 -0.032 1.00 93.31 113 LEU A C 1
ATOM 841 O O . LEU A 1 113 ? -7.1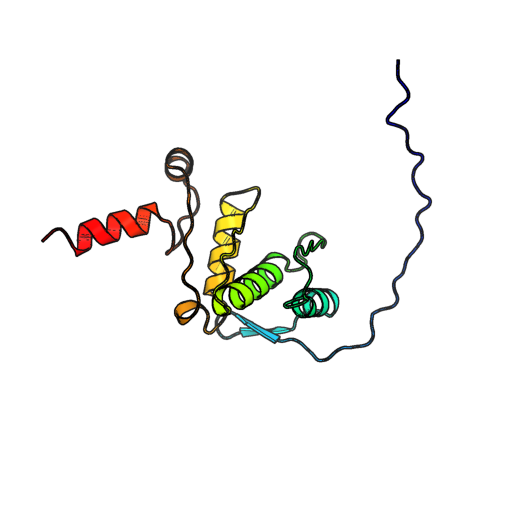78 1.236 -0.345 1.00 93.31 113 LEU A O 1
ATOM 845 N N . ARG A 1 114 ? -8.652 -0.353 -0.932 1.00 93.44 114 ARG A N 1
ATOM 846 C CA . ARG A 1 114 ? -8.467 -0.201 -2.374 1.00 93.44 114 ARG A CA 1
ATOM 847 C C . ARG A 1 114 ? -9.773 0.223 -3.030 1.00 93.44 114 ARG A C 1
ATOM 849 O O . ARG A 1 114 ? -10.734 -0.544 -3.079 1.00 93.44 114 ARG A O 1
ATOM 856 N N . PHE A 1 115 ? -9.775 1.424 -3.594 1.00 90.88 115 PHE A N 1
ATOM 857 C CA . PHE A 1 115 ? -10.842 1.876 -4.476 1.00 90.88 115 PHE A CA 1
ATOM 858 C C . PHE A 1 115 ? -10.647 1.294 -5.883 1.00 90.88 115 PHE A C 1
ATOM 860 O O . PHE A 1 115 ? -9.541 1.311 -6.424 1.00 90.88 115 PHE A O 1
ATOM 867 N N . VAL A 1 116 ? -11.722 0.768 -6.466 1.00 88.75 116 VAL A N 1
ATOM 868 C CA . VAL A 1 116 ? -11.787 0.316 -7.860 1.00 88.75 116 VAL A CA 1
ATOM 869 C C . VAL A 1 116 ? -13.140 0.772 -8.392 1.00 88.75 116 VAL A C 1
ATOM 871 O O . VAL A 1 116 ? -14.149 0.512 -7.744 1.00 88.75 116 VAL A O 1
ATOM 874 N N . GLY A 1 117 ? -13.158 1.476 -9.525 1.00 87.00 117 GLY A N 1
ATOM 875 C CA . GLY A 1 117 ? -14.410 1.915 -10.143 1.00 87.00 117 GLY A CA 1
ATOM 876 C C . GLY A 1 117 ? -15.227 0.733 -10.670 1.00 87.00 117 GLY A C 1
ATOM 877 O O . GLY A 1 117 ? -14.655 -0.262 -11.119 1.00 87.00 117 GLY A O 1
ATOM 878 N N . ASP A 1 118 ? -16.554 0.857 -10.652 1.00 84.69 118 ASP A N 1
ATOM 879 C CA . ASP A 1 118 ? -17.466 -0.242 -10.995 1.00 84.69 118 ASP A CA 1
ATOM 880 C C . ASP A 1 118 ? -17.274 -0.759 -12.425 1.00 84.69 118 ASP A C 1
ATOM 882 O O . ASP A 1 118 ? -17.254 -1.969 -12.635 1.00 84.69 118 ASP A O 1
ATOM 886 N N . SER A 1 119 ? -17.046 0.129 -13.401 1.00 85.44 119 SER A N 1
ATOM 887 C CA . SER A 1 119 ? -16.764 -0.264 -14.793 1.00 85.44 119 SER A CA 1
ATOM 888 C C . SER A 1 119 ? -15.551 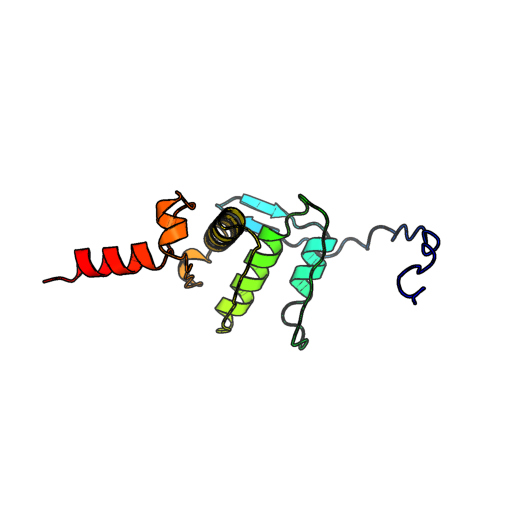-1.188 -14.892 1.00 85.44 119 SER A C 1
ATOM 890 O O . SER A 1 119 ? -15.581 -2.206 -15.573 1.00 85.44 119 SER A O 1
ATOM 892 N N . VAL A 1 120 ? -14.507 -0.881 -14.129 1.00 85.19 120 VAL A N 1
ATOM 893 C CA . VAL A 1 120 ? -13.269 -1.655 -14.109 1.00 85.19 120 VAL A CA 1
ATOM 894 C C . VAL A 1 120 ? -13.462 -3.006 -13.405 1.00 85.19 120 VAL A C 1
ATOM 896 O O . VAL A 1 120 ? -12.839 -4.001 -13.776 1.00 85.19 120 VAL A O 1
ATOM 899 N N . LEU A 1 121 ? -14.328 -3.068 -12.389 1.00 81.56 121 LEU A N 1
ATOM 900 C CA . LEU A 1 121 ? -14.703 -4.337 -11.757 1.00 81.56 121 LEU A CA 1
ATOM 901 C C . LEU A 1 121 ? -15.456 -5.246 -12.737 1.00 81.56 121 LEU A C 1
ATOM 903 O O . LEU A 1 121 ? -15.154 -6.437 -12.793 1.00 81.56 121 LEU A O 1
ATOM 907 N N . GLN A 1 122 ? -16.373 -4.693 -13.540 1.00 81.75 122 GLN A N 1
ATOM 908 C CA . GLN A 1 122 ? -17.096 -5.443 -14.580 1.00 81.75 122 GLN A CA 1
ATOM 909 C C . GLN A 1 122 ? -16.157 -5.987 -15.668 1.00 81.75 122 GLN A C 1
ATOM 911 O O . GLN A 1 122 ? -16.368 -7.081 -16.181 1.00 81.75 122 GLN A O 1
ATOM 916 N N . GLU A 1 123 ? -15.080 -5.263 -15.974 1.00 85.56 123 GLU A N 1
ATOM 917 C CA . GLU A 1 123 ? -14.030 -5.685 -16.914 1.00 85.56 123 GLU A CA 1
ATOM 918 C C . GLU A 1 123 ? -13.056 -6.730 -16.331 1.00 85.56 123 GLU A C 1
ATOM 920 O O . GLU A 1 123 ? -12.092 -7.123 -16.990 1.00 85.56 123 GLU A O 1
ATOM 925 N N . GLY A 1 124 ? -13.284 -7.205 -15.102 1.00 82.62 124 GLY A N 1
ATOM 926 C CA . GLY A 1 124 ? -12.487 -8.271 -14.497 1.00 82.62 124 GLY A CA 1
ATOM 927 C C . GLY A 1 124 ? -11.187 -7.795 -13.849 1.00 82.62 124 GLY A C 1
ATOM 928 O O . GLY A 1 124 ? -10.204 -8.541 -13.811 1.00 82.62 124 GLY A O 1
ATOM 929 N N . ALA A 1 125 ? -11.146 -6.565 -13.320 1.00 83.38 125 ALA A N 1
ATOM 930 C CA . ALA A 1 125 ? -10.017 -6.121 -12.505 1.00 83.38 125 ALA A CA 1
ATOM 931 C C . ALA A 1 125 ? -9.707 -7.119 -11.372 1.00 83.38 125 ALA A C 1
ATOM 933 O O . ALA A 1 125 ? -10.628 -7.643 -10.743 1.00 83.38 125 ALA A O 1
ATOM 934 N N . PRO A 1 126 ? -8.421 -7.330 -11.023 1.00 85.75 126 PRO A N 1
ATOM 935 C CA . PRO A 1 126 ? -8.073 -8.231 -9.933 1.00 85.75 126 PRO A CA 1
ATOM 936 C C . PRO A 1 126 ? -8.747 -7.795 -8.635 1.00 85.75 126 PRO A C 1
ATOM 938 O O . PRO A 1 126 ? -8.599 -6.641 -8.221 1.00 85.75 126 PRO A O 1
ATOM 941 N N . THR A 1 127 ? -9.444 -8.711 -7.971 1.00 80.50 127 THR A N 1
ATOM 942 C CA . THR A 1 127 ? -10.069 -8.459 -6.671 1.00 80.50 127 THR A CA 1
ATOM 943 C C . THR A 1 127 ? -9.100 -8.811 -5.548 1.00 80.50 127 THR A C 1
ATOM 945 O O . THR A 1 127 ? -8.579 -9.922 -5.512 1.00 80.50 127 THR A O 1
ATOM 948 N N . THR A 1 128 ? -8.895 -7.896 -4.604 1.00 83.75 128 THR A N 1
ATOM 949 C CA . THR A 1 128 ? -8.147 -8.152 -3.360 1.00 83.75 128 THR A CA 1
ATOM 950 C C . THR A 1 128 ? -9.103 -8.139 -2.163 1.00 83.75 128 THR A C 1
ATOM 952 O O . THR A 1 128 ? -10.269 -7.755 -2.292 1.00 83.75 128 THR A O 1
ATOM 955 N N . ALA A 1 129 ? -8.650 -8.590 -0.990 1.00 81.50 129 ALA A N 1
ATOM 956 C CA . ALA A 1 129 ? -9.488 -8.626 0.217 1.00 81.50 129 ALA A CA 1
ATOM 957 C C . ALA A 1 129 ? -9.955 -7.229 0.670 1.00 81.50 129 ALA A C 1
ATOM 959 O O . ALA A 1 129 ? -11.006 -7.103 1.286 1.00 81.50 129 ALA A O 1
ATOM 960 N N . VAL A 1 130 ? -9.200 -6.187 0.317 1.00 87.50 130 VAL A N 1
ATOM 961 C CA . VAL A 1 130 ? -9.435 -4.805 0.760 1.00 87.50 130 VAL A CA 1
ATOM 962 C C . VAL A 1 130 ? -10.121 -3.921 -0.286 1.00 87.50 130 VAL A C 1
ATOM 964 O O . VAL A 1 130 ? -10.081 -2.694 -0.197 1.00 87.50 130 VAL A O 1
ATOM 967 N N . VAL A 1 131 ? -10.713 -4.517 -1.324 1.00 90.25 131 VAL A N 1
ATOM 968 C CA . VAL A 1 131 ? -11.495 -3.756 -2.308 1.00 90.25 131 VAL A CA 1
ATOM 969 C C . VAL A 1 131 ? -12.747 -3.199 -1.632 1.00 90.25 131 VAL A C 1
ATOM 971 O O . VAL A 1 131 ? -13.526 -3.968 -1.072 1.00 90.25 131 VAL A O 1
ATOM 974 N N . LEU A 1 132 ? -12.967 -1.882 -1.733 1.00 87.81 132 LEU A N 1
ATOM 975 C CA . LEU A 1 132 ? -14.080 -1.185 -1.073 1.00 87.81 132 LEU A CA 1
ATOM 976 C C . LEU A 1 132 ? -15.433 -1.837 -1.372 1.00 87.81 132 LEU A C 1
ATOM 978 O O . LEU A 1 132 ? -16.184 -2.122 -0.447 1.00 87.81 132 LEU A O 1
ATOM 982 N N . HIS A 1 133 ? -15.711 -2.132 -2.646 1.00 86.69 133 HIS A N 1
ATOM 983 C CA . HIS A 1 133 ? -16.950 -2.795 -3.059 1.00 86.69 133 HIS A CA 1
ATOM 984 C C . HIS A 1 133 ? -17.183 -4.097 -2.278 1.00 86.69 133 HIS A C 1
ATOM 986 O O . HIS A 1 133 ? -18.236 -4.292 -1.683 1.00 86.69 133 HIS A O 1
ATOM 992 N N . ARG A 1 134 ? -16.155 -4.949 -2.185 1.00 85.62 134 ARG A N 1
ATOM 993 C CA . ARG A 1 134 ? -16.229 -6.228 -1.471 1.00 85.62 134 ARG A CA 1
ATOM 994 C C . ARG A 1 134 ? -16.443 -6.043 0.031 1.00 85.62 134 ARG A C 1
ATOM 996 O O . ARG A 1 134 ? -17.193 -6.810 0.626 1.00 85.62 134 ARG A O 1
ATOM 1003 N N . ILE A 1 135 ? -15.796 -5.043 0.633 1.00 86.69 135 ILE A N 1
ATOM 1004 C CA . ILE A 1 135 ? -15.986 -4.713 2.050 1.00 86.69 135 ILE A CA 1
ATOM 1005 C C . ILE A 1 135 ? -17.439 -4.303 2.293 1.00 86.69 135 ILE A C 1
ATOM 1007 O O . ILE A 1 135 ? -18.085 -4.871 3.165 1.00 86.69 135 ILE A O 1
ATOM 1011 N N . LEU A 1 136 ? -17.973 -3.370 1.501 1.00 86.62 136 LEU A N 1
ATOM 1012 C CA . LEU A 1 136 ? -19.338 -2.867 1.670 1.00 86.62 136 LEU A CA 1
ATOM 1013 C C . LEU A 1 136 ? -20.386 -3.966 1.467 1.00 86.62 136 LEU A C 1
ATOM 1015 O O . LEU A 1 136 ? -21.295 -4.095 2.283 1.00 86.62 136 LEU A O 1
ATOM 1019 N N . THR A 1 137 ? -20.236 -4.803 0.437 1.00 86.25 137 THR A N 1
ATOM 1020 C CA . THR A 1 137 ? -21.124 -5.956 0.226 1.00 86.25 137 THR A CA 1
ATOM 1021 C C . THR A 1 137 ? -21.035 -6.958 1.377 1.00 86.25 137 THR A C 1
ATOM 1023 O O . THR A 1 137 ? -22.057 -7.483 1.807 1.00 86.25 137 THR A O 1
ATOM 1026 N N . GLY A 1 138 ? -19.833 -7.205 1.908 1.00 86.00 138 GLY A N 1
ATOM 1027 C CA . GLY A 1 138 ? -19.640 -8.074 3.068 1.00 86.00 138 GLY A CA 1
ATOM 1028 C C . GLY A 1 138 ? -20.288 -7.517 4.336 1.00 86.00 138 GLY A C 1
ATOM 1029 O O . GLY A 1 138 ? -20.929 -8.261 5.066 1.00 86.00 138 GLY A O 1
ATOM 1030 N N . LEU A 1 139 ? -20.170 -6.210 4.583 1.00 88.31 139 LEU A N 1
ATOM 1031 C CA . LEU A 1 139 ? -20.822 -5.559 5.720 1.00 88.31 139 LEU A CA 1
ATOM 1032 C C . LEU A 1 139 ? -22.344 -5.649 5.618 1.00 88.31 139 LEU A C 1
ATOM 1034 O O . LEU A 1 139 ? -22.984 -6.025 6.591 1.00 88.31 139 LEU A O 1
ATOM 1038 N N . LEU A 1 140 ? -22.916 -5.379 4.442 1.00 89.69 140 LEU A N 1
ATOM 1039 C CA . LEU A 1 140 ? -24.348 -5.570 4.213 1.00 89.69 140 LEU A CA 1
ATOM 1040 C C . LEU A 1 140 ? -24.751 -7.019 4.509 1.00 89.69 140 LEU A C 1
ATOM 1042 O O . LEU A 1 140 ? -25.635 -7.246 5.322 1.00 89.69 140 LEU A O 1
ATOM 1046 N N . ALA A 1 141 ? -24.064 -8.009 3.939 1.00 89.31 141 ALA A N 1
ATOM 1047 C CA . ALA A 1 141 ? -24.397 -9.416 4.163 1.00 89.31 141 ALA A CA 1
ATOM 1048 C C . ALA A 1 141 ? -24.300 -9.851 5.639 1.00 89.31 141 ALA A C 1
ATOM 1050 O O . ALA A 1 141 ? -25.076 -10.696 6.072 1.00 89.31 141 ALA A O 1
ATOM 1051 N N . ASN A 1 142 ? -23.362 -9.283 6.401 1.00 87.81 142 ASN A N 1
ATOM 1052 C CA . ASN A 1 142 ? -23.081 -9.704 7.775 1.00 87.81 142 ASN A CA 1
ATOM 1053 C C . ASN A 1 142 ? -23.869 -8.926 8.846 1.00 87.81 142 ASN A C 1
ATOM 1055 O O . ASN A 1 142 ? -23.874 -9.354 9.996 1.00 87.81 142 ASN A O 1
ATOM 1059 N N . TYR A 1 143 ? -24.475 -7.785 8.498 1.00 84.12 143 TYR A N 1
ATOM 1060 C CA . TYR A 1 143 ? -25.115 -6.863 9.452 1.00 84.12 143 TYR A CA 1
ATOM 1061 C C . TYR A 1 143 ? -26.484 -6.339 8.976 1.00 84.12 143 TYR A C 1
ATOM 1063 O O . TYR A 1 143 ? -26.905 -5.268 9.402 1.00 84.12 143 TYR A O 1
ATOM 1071 N N . SER A 1 144 ? -27.173 -7.046 8.072 1.00 77.69 144 SER A N 1
ATOM 1072 C CA . SER A 1 144 ? -28.538 -6.681 7.631 1.00 77.69 144 SER A CA 1
ATOM 1073 C C . SER A 1 144 ? -29.659 -7.157 8.573 1.00 77.69 144 SER A C 1
ATOM 1075 O O . SER A 1 144 ? -30.824 -7.066 8.190 1.00 77.69 144 SER A O 1
ATOM 1077 N N . ASP A 1 145 ? -29.316 -7.637 9.773 1.00 58.25 145 ASP A N 1
ATOM 1078 C CA . ASP A 1 145 ? -30.258 -8.027 10.835 1.00 58.25 145 ASP A CA 1
ATOM 1079 C C . ASP A 1 145 ? -30.396 -6.929 11.903 1.00 58.25 145 ASP A C 1
ATOM 1081 O O . ASP A 1 145 ? -29.353 -6.499 12.456 1.00 58.25 145 ASP A O 1
#

Secondary structure (DSSP, 8-state):
----S-PPPPP------PPPP-PPPPEEEETTEEEEPPHHHHHHHHTTT-S-S-------TTS-HHHHHHHHHHHHHHTT-------SSHHHHHHHHHHHHHBTTHHHH----B---HHHHHTTPPP-TTBHHHHHHHHHHHH--

Foldseek 3Di:
DDDPPDDDPDPPPPPPVPQPPDDDWDWWQFQNDTDTQDPLLVVLLVVPPPVDPDDDDDDDPPNCPLLSVLNSCLVCVLVVDDDDDDDPDLVSVQSSVSSNCRGPPSVPRHQDADEDDPVVVVVPRDDDPRYPVNVVVVCCVVPVD

Organism: Haemonchus contortus (NCBI:txid6289)

Sequence (145 aa):
MDAVYASPPRPAQDERHGAPPAGPSFNVQLRNRFIRLREDQAQAVRMDPSPLPLLAIQAAYGTGKTVVGAHIAARLAQLGQLVVATATTNVAVAQFVDTLLAIDGNQYNVTALRFVGDSVLQEGAPTTAVVLHRILTGLLANYSD

InterPro domains:
  IPR027417 P-loop containing nucleoside triphosphate hydrolase [G3DSA:3.40.50.300] (7-137)
  IPR027417 P-loop containing nucleoside triphosphate hydrolase [SSF52540] (26-108)

pLDDT: mean 81.2, std 15.48, range [39.19, 95.44]

Radius of gyration: 19.76 Å; chains: 1; bounding box: 61×44×48 Å